Protein AF-A0AAV2SUA6-F1 (afdb_monomer_lite)

Secondary structure (DSSP, 8-state):
-HHHHHHHHHHHHTTTS-----------TT--TTT-TT--S----SS--GGG-SEEEESSPBTTTBTS-EEE--S-TTS--SEEEEETHHHHSS-HHHHHHHHHHHHHHHHH----SS--TT-SSS-SEEE-TTS-EEES---SSPPPP-TT--TTT-----S--GGGS--

pLDDT: mean 84.44, std 12.08, range [46.16, 97.44]

Radius of gyration: 18.79 Å; chains: 1; bounding box: 46×33×56 Å

Organism: Meganyctiphanes norvegica (NCBI:txid48144)

Foldseek 3Di:
DLLQLLQVLLCVLVVNPGGDPDDDDDDDPPDDCVNPVVPPDDDPDDPDDQQQDQEEEDQAQDPPQGQAKAFAAPDAFQDATRHIYGYCVLVVDPCSNLSSNSVNVRVCCRRGVDDAQAADQPDPPRQQWDQDPVRFTFGSAAFPDDQDTDRPPDSVRSHDHRPADPSRGPD

Sequence (171 aa):
DIIRSASSNLFLATRGRANFRSIQVLVPSAWTASTCPALTDLKLGTTEDWATADLRVTHGRNPVHGYRPWTLQTQGCAKPGNYISMGYELLLENTTETAGRLVGVEWLKYRYGVFSEMGSPGSPVHPPHYRAPDASWTPNACANTRLNTHTDCDPSSLTCSPFIRQEDNLG

InterPro domains:
  IPR013642 Calcium-activated chloride channel, N-terminal [PF08434] (1-119)

Structure (mmCIF, N/CA/C/O backbone):
data_AF-A0AAV2SUA6-F1
#
_entry.id   AF-A0AAV2SUA6-F1
#
loop_
_atom_site.group_PDB
_atom_site.id
_atom_site.type_symbol
_atom_site.label_atom_id
_atom_site.label_alt_id
_atom_site.label_comp_id
_atom_site.label_asym_id
_atom_site.label_entity_id
_atom_site.label_seq_id
_atom_site.pdbx_PDB_ins_code
_atom_site.Cartn_x
_atom_site.Cartn_y
_atom_site.Cartn_z
_atom_site.occupancy
_atom_site.B_iso_or_equiv
_atom_site.auth_seq_id
_atom_site.auth_comp_id
_atom_site.auth_asym_id
_atom_site.auth_atom_id
_atom_site.pdbx_PDB_model_num
ATOM 1 N N . ASP A 1 1 ? -7.017 10.889 5.441 1.00 90.00 1 ASP A N 1
ATOM 2 C CA . ASP A 1 1 ? -7.149 11.234 4.004 1.00 90.00 1 ASP A CA 1
ATOM 3 C C . ASP A 1 1 ? -6.417 10.319 3.031 1.00 90.00 1 ASP A C 1
ATOM 5 O O . ASP A 1 1 ? -6.988 10.026 1.985 1.00 90.00 1 ASP A O 1
ATOM 9 N N . ILE A 1 2 ? -5.233 9.795 3.369 1.00 95.56 2 ILE A N 1
ATOM 10 C CA . ILE A 1 2 ? -4.455 8.877 2.508 1.00 95.56 2 ILE A CA 1
ATOM 11 C C . ILE A 1 2 ? -5.296 7.723 1.942 1.00 95.56 2 ILE A C 1
ATOM 13 O O . ILE A 1 2 ? -5.308 7.510 0.736 1.00 95.56 2 ILE A O 1
ATOM 17 N N . ILE A 1 3 ? -6.070 7.024 2.778 1.00 95.62 3 ILE A N 1
ATOM 18 C CA . ILE A 1 3 ? -6.900 5.892 2.328 1.00 95.62 3 ILE A CA 1
ATOM 19 C C . ILE A 1 3 ? -7.998 6.325 1.340 1.00 95.62 3 ILE A C 1
ATOM 21 O O . ILE A 1 3 ? -8.308 5.606 0.391 1.00 95.62 3 ILE A O 1
ATOM 25 N N . ARG A 1 4 ? -8.561 7.527 1.512 1.00 95.81 4 ARG A N 1
ATOM 26 C CA . ARG A 1 4 ? -9.530 8.085 0.558 1.00 95.81 4 ARG A CA 1
ATOM 27 C C . ARG A 1 4 ? -8.851 8.401 -0.774 1.00 95.81 4 ARG A C 1
ATOM 29 O O . ARG A 1 4 ? -9.397 8.060 -1.816 1.00 95.81 4 ARG A O 1
ATOM 36 N N . SER A 1 5 ? -7.652 8.987 -0.734 1.00 96.62 5 SER A N 1
ATOM 37 C CA . SER A 1 5 ? -6.842 9.218 -1.933 1.00 96.62 5 SER A CA 1
ATOM 38 C C . SER A 1 5 ? -6.492 7.904 -2.640 1.00 96.62 5 SER A C 1
ATOM 40 O O . SER A 1 5 ? -6.676 7.799 -3.849 1.00 96.62 5 SER A O 1
ATOM 42 N N . ALA A 1 6 ? -6.084 6.867 -1.904 1.00 96.62 6 ALA A N 1
ATOM 43 C CA . ALA A 1 6 ? -5.824 5.537 -2.453 1.00 96.62 6 ALA A CA 1
ATOM 44 C C . ALA A 1 6 ? -7.059 4.946 -3.149 1.00 96.62 6 ALA A C 1
ATOM 46 O O . ALA A 1 6 ? -6.959 4.485 -4.282 1.00 96.62 6 ALA A O 1
ATOM 47 N N . SER A 1 7 ? -8.236 5.040 -2.522 1.00 97.31 7 SER A N 1
ATOM 48 C CA . SER A 1 7 ? -9.508 4.606 -3.115 1.00 97.31 7 SER A CA 1
ATOM 49 C C . SER A 1 7 ? -9.804 5.315 -4.445 1.00 97.31 7 SER A C 1
ATOM 51 O O . SER A 1 7 ? -10.149 4.661 -5.429 1.00 97.31 7 SER A O 1
ATOM 53 N N . SER A 1 8 ? -9.613 6.640 -4.504 1.00 96.69 8 SER A N 1
ATOM 54 C CA . SER A 1 8 ? -9.792 7.419 -5.737 1.00 96.69 8 SER A CA 1
ATOM 55 C C . SER A 1 8 ? -8.778 7.044 -6.820 1.00 96.69 8 SER A C 1
ATOM 57 O O . SER A 1 8 ? -9.159 6.876 -7.977 1.00 96.69 8 SER A O 1
ATOM 59 N N . ASN A 1 9 ? -7.502 6.873 -6.459 1.00 94.50 9 ASN A N 1
ATOM 60 C CA . ASN A 1 9 ? -6.457 6.459 -7.399 1.00 94.50 9 ASN A CA 1
ATOM 61 C C . ASN A 1 9 ? -6.738 5.061 -7.966 1.00 94.50 9 ASN A C 1
ATOM 63 O O . ASN A 1 9 ? -6.671 4.878 -9.177 1.00 94.50 9 ASN A O 1
ATOM 67 N N . LEU A 1 10 ? -7.137 4.103 -7.122 1.00 95.38 10 LEU A N 1
ATOM 68 C CA . LEU A 1 10 ? -7.549 2.763 -7.552 1.00 95.38 10 LEU A CA 1
ATOM 69 C C . LEU A 1 10 ? -8.723 2.816 -8.528 1.00 95.38 10 LEU A C 1
ATOM 71 O O . LEU A 1 10 ? -8.703 2.138 -9.558 1.00 95.38 10 LEU A O 1
ATOM 75 N N . PHE A 1 11 ? -9.728 3.643 -8.235 1.00 96.75 11 PHE A N 1
ATOM 76 C CA . PHE A 1 11 ? -10.886 3.795 -9.107 1.00 96.75 11 PHE A CA 1
ATOM 77 C C . PHE A 1 11 ? -10.474 4.300 -10.489 1.00 96.75 11 PHE A C 1
ATOM 79 O O . PHE A 1 11 ? -10.896 3.737 -11.497 1.00 96.75 11 PHE A O 1
ATOM 86 N N . LEU A 1 12 ? -9.604 5.308 -10.553 1.00 94.38 12 LEU A N 1
ATOM 87 C CA . LEU A 1 12 ? -9.103 5.844 -11.818 1.00 94.38 12 LEU A CA 1
ATOM 88 C C . LEU A 1 12 ? -8.221 4.831 -12.565 1.00 94.38 12 LEU A C 1
ATOM 90 O O . LEU A 1 12 ? -8.501 4.524 -13.725 1.00 94.38 12 LEU A O 1
ATOM 94 N N . ALA A 1 13 ? -7.217 4.258 -11.895 1.00 90.19 13 ALA A N 1
ATOM 95 C CA . ALA A 1 13 ? -6.261 3.318 -12.486 1.00 90.19 13 ALA A CA 1
ATOM 96 C C . ALA A 1 13 ? -6.949 2.062 -13.043 1.00 90.19 13 ALA A C 1
ATOM 98 O O . ALA A 1 13 ? -6.624 1.574 -14.124 1.00 90.19 13 ALA A O 1
ATOM 99 N N . THR A 1 14 ? -7.982 1.575 -12.351 1.00 92.19 14 THR A N 1
ATOM 100 C CA . THR A 1 14 ? -8.743 0.390 -12.773 1.00 92.19 14 THR A CA 1
ATOM 101 C C . THR A 1 14 ? -9.922 0.707 -13.697 1.00 92.19 14 THR A C 1
ATOM 103 O O . THR A 1 14 ? -10.723 -0.185 -13.989 1.00 92.19 14 THR A O 1
ATOM 106 N N . ARG A 1 15 ? -10.048 1.954 -14.179 1.00 95.31 15 ARG A N 1
ATOM 107 C CA . ARG A 1 15 ? -11.155 2.421 -15.039 1.00 95.31 15 ARG A CA 1
ATOM 108 C C . ARG A 1 15 ? -12.534 2.139 -14.431 1.00 95.31 15 ARG A C 1
ATOM 110 O O . ARG A 1 15 ? -13.438 1.637 -15.096 1.00 95.31 15 ARG A O 1
ATOM 117 N N . GLY A 1 16 ? -12.661 2.428 -13.143 1.00 95.69 16 GLY A N 1
ATOM 118 C CA . GLY A 1 16 ? -13.891 2.335 -12.368 1.00 95.69 16 GLY A CA 1
ATOM 119 C C . GLY A 1 16 ? -14.203 0.955 -11.785 1.00 95.69 16 GLY A C 1
ATOM 120 O O . GLY A 1 16 ? -15.322 0.738 -11.329 1.00 95.69 16 GLY A O 1
ATOM 121 N N . ARG A 1 17 ? -13.258 0.005 -11.808 1.00 94.62 17 ARG A N 1
ATOM 122 C CA . ARG A 1 17 ? -13.516 -1.393 -11.406 1.00 94.62 17 ARG A CA 1
ATOM 123 C C . ARG A 1 17 ? -13.246 -1.687 -9.933 1.00 94.62 17 ARG A C 1
ATOM 125 O O . ARG A 1 17 ? -13.820 -2.636 -9.406 1.00 94.62 17 ARG A O 1
ATOM 132 N N . ALA A 1 18 ? -12.373 -0.926 -9.280 1.00 95.25 18 ALA A N 1
ATOM 133 C CA . ALA A 1 18 ? -11.997 -1.152 -7.889 1.00 95.25 18 ALA A CA 1
ATOM 134 C C . ALA A 1 18 ? -11.932 0.157 -7.101 1.00 95.25 18 ALA A C 1
ATOM 136 O O . ALA A 1 18 ? -11.360 1.138 -7.558 1.00 95.25 18 ALA A O 1
ATOM 137 N N . ASN A 1 19 ? -12.493 0.148 -5.896 1.00 96.69 19 ASN A N 1
ATOM 138 C CA . ASN A 1 19 ? -12.374 1.206 -4.901 1.00 96.69 19 ASN A CA 1
ATOM 139 C C . ASN A 1 19 ? -12.614 0.626 -3.498 1.00 96.69 19 ASN A C 1
ATOM 141 O O . ASN A 1 19 ? -13.116 -0.490 -3.340 1.00 96.69 19 ASN A O 1
ATOM 145 N N . PHE A 1 20 ? -12.278 1.389 -2.461 1.00 96.38 20 PHE A N 1
ATOM 146 C CA . PHE A 1 20 ? -12.635 1.032 -1.091 1.00 96.38 20 PHE A CA 1
ATOM 147 C C . PHE A 1 20 ? -14.070 1.460 -0.814 1.00 96.38 20 PHE A C 1
ATOM 149 O O . PHE A 1 20 ? -14.369 2.653 -0.744 1.00 96.38 20 PHE A O 1
ATOM 156 N N . ARG A 1 21 ? -14.957 0.475 -0.657 1.00 94.00 21 ARG A N 1
ATOM 157 C CA . ARG A 1 21 ? -16.370 0.712 -0.339 1.00 94.00 21 ARG A CA 1
ATOM 158 C C . ARG A 1 21 ? -16.596 0.969 1.149 1.00 94.00 21 ARG A C 1
ATOM 160 O O . ARG A 1 21 ? -17.388 1.831 1.507 1.00 94.00 21 ARG A O 1
ATOM 167 N N . SER A 1 22 ? -15.932 0.197 2.001 1.00 92.62 22 SER A N 1
ATOM 168 C CA . SER A 1 22 ? -16.011 0.309 3.455 1.00 92.62 22 SER A CA 1
ATOM 169 C C . SER A 1 22 ? -14.653 -0.028 4.052 1.00 92.62 22 SER A C 1
ATOM 171 O O . SER A 1 22 ? -13.930 -0.858 3.500 1.00 92.62 22 SER A O 1
ATOM 173 N N . ILE A 1 23 ? -14.304 0.653 5.139 1.00 91.75 23 ILE A N 1
ATOM 174 C CA . ILE A 1 23 ? -13.049 0.481 5.865 1.00 91.75 23 ILE A CA 1
ATOM 175 C C . ILE A 1 23 ? -13.398 0.414 7.345 1.00 91.75 23 ILE A C 1
ATOM 177 O O . ILE A 1 23 ? -14.148 1.252 7.848 1.00 91.75 23 ILE A O 1
ATOM 181 N N . GLN A 1 24 ? -12.821 -0.562 8.029 1.00 91.19 24 GLN A N 1
ATOM 182 C CA . GLN A 1 24 ? -12.823 -0.647 9.480 1.00 91.19 24 GLN A CA 1
ATOM 183 C C . GLN A 1 24 ? -11.419 -0.310 9.973 1.00 91.19 24 GLN A C 1
ATOM 185 O O . GLN A 1 24 ? -10.430 -0.789 9.419 1.00 91.19 24 GLN A O 1
ATOM 190 N N . VAL A 1 25 ? -11.329 0.549 10.985 1.00 90.75 25 VAL A N 1
ATOM 191 C CA . VAL A 1 25 ? -10.051 0.962 11.569 1.00 90.75 25 VAL A CA 1
ATOM 192 C C . VAL A 1 25 ? -9.962 0.375 12.965 1.00 90.75 25 VAL A C 1
ATOM 194 O O . VAL A 1 25 ? -10.760 0.718 13.834 1.00 90.75 25 VAL A O 1
ATOM 197 N N . LEU A 1 26 ? -8.984 -0.504 13.167 1.00 92.12 26 LEU A N 1
ATOM 198 C CA . LEU A 1 26 ? -8.651 -1.023 14.485 1.00 92.12 26 LEU A CA 1
ATOM 199 C C . LEU A 1 26 ? -7.711 -0.052 15.187 1.00 92.12 26 LEU A C 1
ATOM 201 O O . LEU A 1 26 ? -6.714 0.389 14.615 1.00 92.12 26 LEU A O 1
ATOM 205 N N . VAL A 1 27 ? -8.033 0.259 16.437 1.00 89.81 27 VAL A N 1
ATOM 206 C CA . VAL A 1 27 ? -7.204 1.080 17.320 1.00 89.81 27 VAL A CA 1
ATOM 207 C C . VAL A 1 27 ? -6.862 0.285 18.580 1.00 89.81 27 VAL A C 1
ATOM 209 O O . VAL A 1 27 ? -7.617 -0.618 18.950 1.00 89.81 27 VAL A O 1
ATOM 212 N N . PRO A 1 28 ? -5.739 0.585 19.254 1.00 88.12 28 PRO A N 1
ATOM 213 C CA . PRO A 1 28 ? -5.401 -0.059 20.518 1.00 88.12 28 PRO A CA 1
ATOM 214 C C . PRO A 1 28 ? -6.520 0.084 21.557 1.00 88.12 28 PRO A C 1
ATOM 216 O O . PRO A 1 28 ? -7.127 1.144 21.678 1.00 88.12 28 PRO A O 1
ATOM 219 N N . SER A 1 29 ? -6.735 -0.948 22.376 1.00 86.06 29 SER A N 1
ATOM 220 C CA . SER A 1 29 ? -7.771 -0.949 23.425 1.00 86.06 29 SER A CA 1
ATOM 221 C C . SER A 1 29 ? -7.574 0.124 24.501 1.00 86.06 29 SER A C 1
ATOM 223 O O . SER A 1 29 ? -8.525 0.503 25.176 1.00 86.06 29 SER A O 1
ATOM 225 N N . ALA A 1 30 ? -6.348 0.632 24.653 1.00 87.25 30 ALA A N 1
ATOM 226 C CA . ALA A 1 30 ? -6.026 1.731 25.557 1.00 87.25 30 ALA A CA 1
ATOM 227 C C . ALA A 1 30 ? -6.473 3.110 25.032 1.00 87.25 30 ALA A C 1
ATOM 229 O O . ALA A 1 30 ? -6.435 4.082 25.785 1.00 87.25 30 ALA A O 1
ATOM 230 N N . TRP A 1 31 ? -6.854 3.225 23.753 1.00 88.06 31 TRP A N 1
ATOM 231 C CA . TRP A 1 31 ? -7.314 4.486 23.180 1.00 88.06 31 TRP A CA 1
ATOM 232 C C . TRP A 1 31 ? -8.764 4.747 23.576 1.00 88.06 31 TRP A C 1
ATOM 234 O O . TRP A 1 31 ? -9.663 3.942 23.345 1.00 88.06 31 TRP A O 1
ATOM 244 N N . THR A 1 32 ? -8.989 5.916 24.152 1.00 83.38 32 THR A N 1
ATOM 245 C CA . THR A 1 32 ? -10.298 6.416 24.567 1.00 83.38 32 THR A CA 1
ATOM 246 C C . THR A 1 32 ? -10.594 7.746 23.875 1.00 83.38 32 THR A C 1
ATOM 248 O O . THR A 1 32 ? -9.692 8.397 23.333 1.00 83.38 32 THR A O 1
ATOM 251 N N . ALA A 1 33 ? -11.845 8.206 23.961 1.00 81.88 33 ALA A N 1
ATOM 252 C CA . ALA A 1 33 ? -12.240 9.525 23.464 1.00 81.88 33 ALA A CA 1
ATOM 253 C C . ALA A 1 33 ? -11.426 10.679 24.090 1.00 81.88 33 ALA A C 1
ATOM 255 O O . ALA A 1 33 ? -11.263 11.719 23.461 1.00 81.88 33 ALA A O 1
ATOM 256 N N . SER A 1 34 ? -10.863 10.507 25.295 1.00 82.25 34 SER A N 1
ATOM 257 C CA . SER A 1 34 ? -9.982 11.521 25.892 1.00 82.25 34 SER A CA 1
ATOM 258 C C . SER A 1 34 ? -8.594 11.560 25.247 1.00 82.25 34 SER A C 1
ATOM 260 O O . SER A 1 34 ? -8.010 12.633 25.133 1.00 82.25 34 SER A O 1
ATOM 262 N N . THR A 1 35 ? -8.070 10.418 24.791 1.00 83.56 35 THR A N 1
ATOM 263 C CA . THR A 1 35 ? -6.779 10.345 24.078 1.00 83.56 35 THR A CA 1
ATOM 264 C C . THR A 1 35 ? -6.893 10.673 22.590 1.00 83.56 35 THR A C 1
ATOM 266 O O . THR A 1 35 ? -5.940 11.162 21.989 1.00 83.56 35 THR A O 1
ATOM 269 N N . CYS A 1 36 ? -8.056 10.426 21.986 1.00 82.19 36 CYS A N 1
ATOM 270 C CA . CYS A 1 36 ? -8.332 10.748 20.595 1.00 82.19 36 CYS A CA 1
ATOM 271 C C . CYS A 1 36 ? -9.818 11.122 20.448 1.00 82.19 36 CYS A C 1
ATOM 273 O O . CYS A 1 36 ? -10.659 10.241 20.265 1.00 82.19 36 CYS A O 1
ATOM 275 N N . PRO A 1 37 ? -10.157 12.424 20.507 1.00 80.94 37 PRO A N 1
ATOM 276 C CA . PRO A 1 37 ? -11.547 12.894 20.449 1.00 80.94 37 PRO A CA 1
ATOM 277 C C . PRO A 1 37 ? -12.299 12.519 19.167 1.00 80.94 37 PRO A C 1
ATOM 279 O O . PRO A 1 37 ? -13.524 12.524 19.148 1.00 80.94 37 PRO A O 1
ATOM 282 N N . ALA A 1 38 ? -11.575 12.173 18.097 1.00 81.94 38 ALA A N 1
ATOM 283 C CA . ALA A 1 38 ? -12.156 11.689 16.846 1.00 81.94 38 ALA A CA 1
ATOM 284 C C . ALA A 1 38 ? -12.771 10.278 16.962 1.00 81.94 38 ALA A C 1
ATOM 286 O O . ALA A 1 38 ? -13.485 9.846 16.059 1.00 81.94 38 ALA A O 1
ATOM 287 N N . LEU A 1 39 ? -12.503 9.550 18.051 1.00 81.75 39 LEU A N 1
ATOM 288 C CA . LEU A 1 39 ? -13.058 8.224 18.314 1.00 81.75 39 LEU A CA 1
ATOM 289 C C . LEU A 1 39 ? -14.434 8.348 18.981 1.00 81.75 39 LEU A C 1
ATOM 291 O O . LEU A 1 39 ? -14.566 8.201 20.195 1.00 81.75 39 LEU A O 1
ATOM 295 N N . THR A 1 40 ? -15.458 8.642 18.182 1.00 73.50 40 THR A N 1
ATOM 296 C CA . THR A 1 40 ? -16.837 8.817 18.668 1.00 73.50 40 THR A CA 1
ATOM 297 C C . THR A 1 40 ? -17.619 7.506 18.760 1.00 73.50 40 THR A C 1
ATOM 299 O O . THR A 1 40 ? -18.471 7.379 19.632 1.00 73.50 40 THR A O 1
ATOM 302 N N . ASP A 1 41 ? -17.296 6.516 17.920 1.00 76.38 41 ASP A N 1
ATOM 303 C CA . ASP A 1 41 ? -18.059 5.266 17.767 1.00 76.38 41 ASP A CA 1
ATOM 304 C C . ASP A 1 41 ? -17.170 4.018 17.897 1.00 76.38 41 ASP A C 1
ATOM 306 O O . ASP A 1 41 ? -17.092 3.174 16.999 1.00 76.38 41 ASP A O 1
ATOM 310 N N . LEU A 1 42 ? -16.461 3.899 19.024 1.00 80.56 42 LEU A N 1
ATOM 311 C CA . LEU A 1 42 ? -15.653 2.713 19.309 1.00 80.56 42 LEU A CA 1
ATOM 312 C C . LEU A 1 42 ? -16.545 1.504 19.584 1.00 80.56 42 LEU A C 1
ATOM 314 O O . LEU A 1 42 ? -17.370 1.501 20.497 1.00 80.56 42 LEU A O 1
ATOM 318 N N . LYS A 1 43 ? -16.327 0.445 18.811 1.00 82.62 43 LYS A N 1
ATOM 319 C CA . LYS A 1 43 ? -16.882 -0.883 19.066 1.00 82.62 43 LYS A CA 1
ATOM 320 C C . LYS A 1 43 ? -15.737 -1.813 19.423 1.00 82.62 43 LYS A C 1
ATOM 322 O O . LYS A 1 43 ? -14.661 -1.722 18.835 1.00 82.62 43 LYS A O 1
ATOM 327 N N . LEU A 1 44 ? -15.973 -2.709 20.376 1.00 78.81 44 LEU A N 1
ATOM 328 C CA . LEU A 1 44 ? -15.046 -3.803 20.635 1.00 78.81 44 LEU A CA 1
ATOM 329 C C . LEU A 1 44 ? -14.959 -4.669 19.376 1.00 78.81 44 LEU A C 1
ATOM 331 O O . LEU A 1 44 ? -15.969 -5.218 18.934 1.00 78.81 44 LEU A O 1
ATOM 335 N N . GLY A 1 45 ? -13.757 -4.757 18.804 1.00 73.94 45 GLY A N 1
ATOM 336 C CA . GLY A 1 45 ? -13.453 -5.740 17.771 1.00 73.94 45 GLY A CA 1
ATOM 337 C C . GLY A 1 45 ? -13.678 -7.130 18.352 1.00 73.94 45 GLY A C 1
ATOM 338 O O . GLY A 1 45 ? -13.208 -7.427 19.450 1.00 73.94 45 GLY A O 1
ATOM 339 N N . THR A 1 46 ? -14.457 -7.951 17.656 1.00 75.31 46 THR A N 1
ATOM 340 C CA . THR A 1 46 ? -14.752 -9.322 18.112 1.00 75.31 46 THR A CA 1
ATOM 341 C C . THR A 1 46 ? -13.994 -10.344 17.284 1.00 75.31 46 THR A C 1
ATOM 343 O O . THR A 1 46 ? -13.564 -11.366 17.810 1.00 75.31 46 THR A O 1
ATOM 346 N N . THR A 1 47 ? -13.800 -10.048 16.000 1.00 80.94 47 THR A N 1
ATOM 347 C CA . THR A 1 47 ? -13.135 -10.926 15.028 1.00 80.94 47 THR A CA 1
ATOM 348 C C . THR A 1 47 ? -11.907 -10.279 14.397 1.00 80.94 47 THR A C 1
ATOM 350 O O . THR A 1 47 ? -11.040 -10.960 13.855 1.00 80.94 47 THR A O 1
ATOM 353 N N . GLU A 1 48 ? -11.842 -8.958 14.465 1.00 86.38 48 GLU A N 1
ATOM 354 C CA . GLU A 1 48 ? -10.847 -8.122 13.836 1.00 86.38 48 GLU A CA 1
ATOM 355 C C . GLU A 1 48 ? -9.634 -7.966 14.762 1.00 86.38 48 GLU A C 1
ATOM 357 O O . GLU A 1 48 ? -9.759 -7.476 15.885 1.00 86.38 48 GLU A O 1
ATOM 362 N N . ASP A 1 49 ? -8.457 -8.367 14.282 1.00 89.69 49 ASP A N 1
ATOM 363 C CA . ASP A 1 49 ? -7.195 -8.293 15.017 1.00 89.69 49 ASP A CA 1
ATOM 364 C C . ASP A 1 49 ? -6.095 -7.694 14.129 1.00 89.69 49 ASP A C 1
ATOM 366 O O . ASP A 1 49 ? -6.130 -7.764 12.898 1.00 89.69 49 ASP A O 1
ATOM 370 N N . TRP A 1 50 ? -5.072 -7.117 14.754 1.00 90.88 50 TRP A N 1
ATOM 371 C CA . TRP A 1 50 ? -3.903 -6.589 14.061 1.00 90.88 50 TRP A CA 1
ATOM 372 C C . TRP A 1 50 ? -3.210 -7.660 13.207 1.00 90.88 50 TRP A C 1
ATOM 374 O O . TRP A 1 50 ? -2.761 -7.375 12.094 1.00 90.88 50 TRP A O 1
ATOM 384 N N . ALA A 1 51 ? -3.155 -8.907 13.690 1.00 90.88 51 ALA A N 1
ATOM 385 C CA . ALA A 1 51 ? -2.512 -10.008 12.977 1.00 90.88 51 ALA A CA 1
ATOM 386 C C . ALA A 1 51 ? -3.267 -10.450 11.711 1.00 90.88 51 ALA A C 1
ATOM 388 O O . ALA A 1 51 ? -2.660 -11.087 10.847 1.00 90.88 51 ALA A O 1
ATOM 389 N N . THR A 1 52 ? -4.549 -10.101 11.576 1.00 92.31 52 THR A N 1
ATOM 390 C CA . THR A 1 52 ? -5.391 -10.429 10.413 1.00 92.31 52 THR A CA 1
ATOM 391 C C . THR A 1 52 ? -5.727 -9.212 9.551 1.00 92.31 52 THR A C 1
ATOM 393 O O . THR A 1 52 ? -6.331 -9.371 8.495 1.00 92.31 52 THR A O 1
ATOM 396 N N . ALA A 1 53 ? -5.299 -8.010 9.947 1.00 95.25 53 ALA A N 1
ATOM 397 C CA . ALA A 1 53 ? -5.552 -6.781 9.204 1.00 95.25 53 ALA A CA 1
ATOM 398 C C . ALA A 1 53 ? -4.891 -6.777 7.811 1.00 95.25 53 ALA A C 1
ATOM 400 O O . ALA A 1 53 ? -3.705 -7.112 7.678 1.00 95.25 53 ALA A O 1
ATOM 401 N N . ASP A 1 54 ? -5.646 -6.306 6.808 1.00 96.31 54 ASP A N 1
ATOM 402 C CA . ASP A 1 54 ? -5.195 -6.143 5.418 1.00 96.31 54 ASP A CA 1
ATOM 403 C C . ASP A 1 54 ? -4.074 -5.100 5.288 1.00 96.31 54 ASP A C 1
ATOM 405 O O . ASP A 1 54 ? -3.142 -5.272 4.506 1.00 96.31 54 ASP A O 1
ATOM 409 N N . LEU A 1 55 ? -4.170 -4.007 6.054 1.00 96.88 55 LEU A N 1
ATOM 410 C CA . LEU A 1 55 ? -3.199 -2.917 6.092 1.00 96.88 55 LEU A CA 1
ATOM 411 C C . LEU A 1 55 ? -2.815 -2.618 7.538 1.00 96.88 55 LEU A C 1
ATOM 413 O O . LEU A 1 55 ? -3.672 -2.345 8.378 1.00 96.88 55 LEU A O 1
ATOM 417 N N . ARG A 1 56 ? -1.511 -2.618 7.814 1.00 96.62 56 ARG A N 1
ATOM 418 C CA . ARG A 1 56 ? -0.939 -2.417 9.148 1.00 96.62 56 ARG A CA 1
ATOM 419 C C . ARG A 1 56 ? -0.126 -1.137 9.202 1.00 96.62 56 ARG A C 1
ATOM 421 O O . ARG A 1 56 ? 0.701 -0.871 8.333 1.00 96.62 56 ARG A O 1
ATOM 428 N N . VAL A 1 57 ? -0.333 -0.378 10.270 1.00 95.50 57 VAL A N 1
ATOM 429 C CA . VAL A 1 57 ? 0.493 0.781 10.610 1.00 95.50 57 VAL A CA 1
ATOM 430 C C . VAL A 1 57 ? 1.462 0.364 11.709 1.00 95.50 57 VAL A C 1
ATOM 432 O O . VAL A 1 57 ? 1.039 -0.161 12.739 1.00 95.50 57 VAL A O 1
ATOM 435 N N . THR A 1 58 ? 2.761 0.553 11.483 1.00 94.44 58 THR A N 1
ATOM 436 C CA . THR A 1 58 ? 3.823 0.100 12.392 1.00 94.44 58 THR A CA 1
ATOM 437 C C . THR A 1 58 ? 4.681 1.258 12.889 1.00 94.44 58 THR A C 1
ATOM 439 O O . THR A 1 58 ? 4.881 2.240 12.181 1.00 94.44 58 THR A O 1
ATOM 442 N N . HIS A 1 59 ? 5.237 1.125 14.097 1.00 88.62 59 HIS A N 1
ATOM 443 C CA . HIS A 1 59 ? 6.206 2.081 14.655 1.00 88.62 59 HIS A CA 1
ATOM 444 C C . HIS A 1 59 ? 7.627 1.929 14.089 1.00 88.62 59 HIS A C 1
ATOM 446 O O . HIS A 1 59 ? 8.447 2.828 14.236 1.00 88.62 59 HIS A O 1
ATOM 452 N N . GLY A 1 60 ? 7.936 0.785 13.472 1.00 75.44 60 GLY A N 1
ATOM 453 C CA . GLY A 1 60 ? 9.254 0.492 12.919 1.00 75.44 60 GLY A CA 1
ATOM 454 C C . GLY A 1 60 ? 9.369 0.837 11.438 1.00 75.44 60 GLY A C 1
ATOM 455 O O . GLY A 1 60 ? 8.417 0.670 10.675 1.00 75.44 60 GLY A O 1
ATOM 456 N N . ARG A 1 61 ? 10.574 1.244 11.031 1.00 86.44 61 ARG A N 1
ATOM 457 C CA . ARG A 1 61 ? 10.951 1.379 9.621 1.00 86.44 61 ARG A CA 1
ATOM 458 C C . ARG A 1 61 ? 11.368 0.025 9.078 1.00 86.44 61 ARG A C 1
ATOM 460 O O . ARG A 1 61 ? 12.246 -0.629 9.637 1.00 86.44 61 ARG A O 1
ATOM 467 N N . ASN A 1 62 ? 10.752 -0.383 7.977 1.00 91.06 62 ASN A N 1
ATOM 468 C CA . ASN A 1 62 ? 11.217 -1.543 7.239 1.00 91.06 62 ASN A CA 1
ATOM 469 C C . ASN A 1 62 ? 12.643 -1.253 6.711 1.00 91.06 62 ASN A C 1
ATOM 471 O O . ASN A 1 62 ? 12.858 -0.167 6.169 1.00 91.06 62 ASN A O 1
ATOM 475 N N . PRO A 1 63 ? 13.613 -2.178 6.831 1.00 87.69 63 PRO A N 1
ATOM 476 C CA . PRO A 1 63 ? 14.987 -1.937 6.377 1.00 87.69 63 PRO A CA 1
ATOM 477 C C . PRO A 1 63 ? 15.111 -1.588 4.887 1.00 87.69 63 PRO A C 1
ATOM 479 O O . PRO A 1 63 ? 16.027 -0.872 4.500 1.00 87.69 63 PRO A O 1
ATOM 482 N N . VAL A 1 64 ? 14.186 -2.083 4.062 1.00 84.25 64 VAL A N 1
ATOM 483 C CA . VAL A 1 64 ? 14.156 -1.876 2.608 1.00 84.25 64 VAL A CA 1
ATOM 484 C C . VAL A 1 64 ? 13.227 -0.719 2.235 1.00 84.25 64 VAL A C 1
ATOM 486 O O . VAL A 1 64 ? 13.579 0.134 1.425 1.00 84.25 64 VAL A O 1
ATOM 489 N N . HIS A 1 65 ? 12.034 -0.667 2.831 1.00 87.56 65 HIS A N 1
ATOM 490 C CA . HIS A 1 65 ? 10.971 0.261 2.423 1.00 87.56 65 HIS A CA 1
ATOM 491 C C . HIS A 1 65 ? 10.853 1.514 3.308 1.00 87.56 65 HIS A C 1
ATOM 493 O O . HIS A 1 65 ? 10.113 2.443 2.982 1.00 87.56 65 HIS A O 1
ATOM 499 N N . GLY A 1 66 ? 11.581 1.586 4.424 1.00 91.38 66 GLY A N 1
ATOM 500 C CA . GLY A 1 66 ? 11.452 2.671 5.393 1.00 91.38 66 GLY A CA 1
ATOM 501 C C . GLY A 1 66 ? 10.039 2.728 5.979 1.00 91.38 66 GLY A C 1
ATOM 502 O O . GLY A 1 66 ? 9.526 1.721 6.465 1.00 91.38 66 GLY A O 1
ATOM 503 N N . TYR A 1 67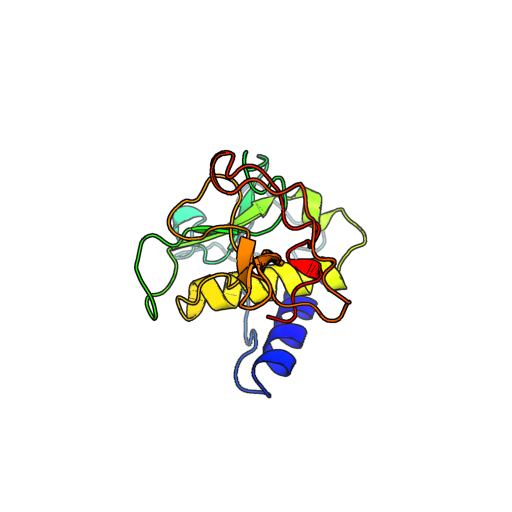 ? 9.408 3.905 5.924 1.00 93.75 67 TYR A N 1
ATOM 504 C CA . TYR A 1 67 ? 8.003 4.100 6.310 1.00 93.75 67 TYR A CA 1
ATOM 505 C C . TYR A 1 67 ? 7.017 3.968 5.135 1.00 93.75 67 TYR A C 1
ATOM 507 O O . TYR A 1 67 ? 5.807 4.058 5.346 1.00 93.75 67 TYR A O 1
ATOM 515 N N . ARG A 1 68 ? 7.505 3.777 3.899 1.00 92.56 68 ARG A N 1
ATOM 516 C CA . ARG A 1 68 ? 6.647 3.634 2.714 1.00 92.56 68 ARG A CA 1
ATOM 517 C C . ARG A 1 68 ? 5.818 2.348 2.811 1.00 92.56 68 ARG A C 1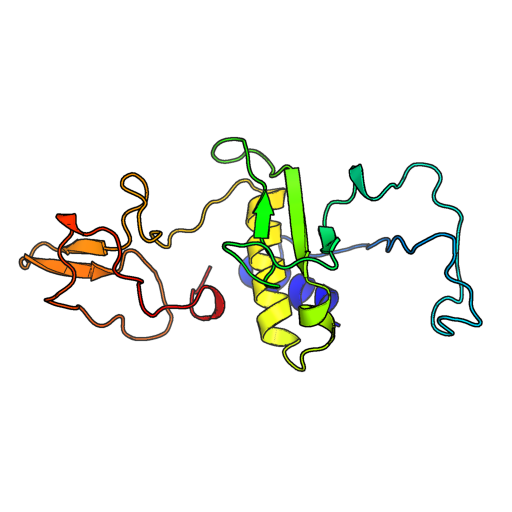
ATOM 519 O O . ARG A 1 68 ? 6.280 1.385 3.429 1.00 92.56 68 ARG A O 1
ATOM 526 N N . PRO A 1 69 ? 4.616 2.314 2.212 1.00 94.75 69 PRO A N 1
ATOM 527 C CA . PRO A 1 69 ? 3.818 1.104 2.203 1.00 94.75 69 PRO A CA 1
ATOM 528 C C . PRO A 1 69 ? 4.511 0.023 1.369 1.00 94.75 69 PRO A C 1
ATOM 530 O O . PRO A 1 69 ? 5.136 0.316 0.349 1.00 94.75 69 PRO A O 1
ATOM 533 N N . TRP A 1 70 ? 4.384 -1.223 1.808 1.00 94.00 70 TRP A N 1
ATOM 534 C CA . TRP A 1 70 ? 4.862 -2.403 1.098 1.00 94.00 70 TRP A CA 1
ATOM 535 C C . TRP A 1 70 ? 3.955 -3.599 1.386 1.00 94.00 70 TRP A C 1
ATOM 537 O O . TRP A 1 70 ? 3.393 -3.726 2.475 1.00 94.00 70 TRP A O 1
ATOM 547 N N . THR A 1 71 ? 3.821 -4.483 0.407 1.00 95.75 71 THR A N 1
ATOM 548 C CA . THR A 1 71 ? 3.020 -5.704 0.493 1.00 95.75 71 THR A CA 1
ATOM 549 C C . THR A 1 71 ? 3.926 -6.892 0.745 1.00 95.75 71 THR A C 1
ATOM 551 O O . THR A 1 71 ? 4.855 -7.147 -0.023 1.00 95.75 71 THR A O 1
ATOM 554 N N . LEU A 1 72 ? 3.631 -7.670 1.785 1.00 94.88 72 LEU A N 1
ATOM 555 C CA . LEU A 1 72 ? 4.201 -9.003 1.908 1.00 94.88 72 LEU A CA 1
ATOM 556 C C . LEU A 1 72 ? 3.458 -9.933 0.948 1.00 94.88 72 LEU A C 1
ATOM 558 O O . LEU A 1 72 ? 2.280 -10.211 1.156 1.00 94.88 72 LEU A O 1
ATOM 562 N N . GLN A 1 73 ? 4.135 -10.437 -0.079 1.00 90.62 73 GLN A N 1
ATOM 563 C CA . GLN A 1 73 ? 3.556 -11.364 -1.048 1.00 90.62 73 GLN A CA 1
ATOM 564 C C . GLN A 1 73 ? 4.443 -12.602 -1.172 1.00 90.62 73 GLN A C 1
ATOM 566 O O . GLN A 1 73 ? 5.503 -12.573 -1.787 1.00 90.62 73 GLN A O 1
ATOM 571 N N . THR A 1 74 ? 4.009 -13.692 -0.543 1.00 91.19 74 THR A N 1
ATOM 572 C CA . THR A 1 74 ? 4.753 -14.967 -0.512 1.00 91.19 74 THR A CA 1
ATOM 573 C C . THR A 1 74 ? 4.415 -15.902 -1.674 1.00 91.19 74 THR A C 1
ATOM 575 O O . THR A 1 74 ? 5.130 -16.871 -1.916 1.00 91.19 74 THR A O 1
ATOM 578 N N . GLN A 1 75 ? 3.323 -15.628 -2.390 1.00 91.94 75 GLN A N 1
ATOM 579 C CA . GLN A 1 75 ? 2.825 -16.446 -3.495 1.00 91.94 75 GLN A CA 1
ATOM 580 C C . GLN A 1 75 ? 3.140 -15.813 -4.859 1.00 91.94 75 GLN A C 1
ATOM 582 O O . GLN A 1 75 ? 3.518 -14.648 -4.947 1.00 91.94 75 GLN A O 1
ATOM 587 N N . GLY A 1 76 ? 2.970 -16.593 -5.930 1.00 88.56 76 GLY A N 1
ATOM 588 C CA . GLY A 1 76 ? 3.185 -16.142 -7.308 1.00 88.56 76 GLY A CA 1
ATOM 589 C C . GLY A 1 76 ? 2.071 -15.249 -7.868 1.00 88.56 76 GLY A C 1
ATOM 590 O O . GLY A 1 76 ? 1.216 -14.741 -7.145 1.00 88.56 76 GLY A O 1
ATOM 591 N N . CYS A 1 77 ? 2.077 -15.070 -9.190 1.00 89.25 77 CYS A N 1
ATOM 592 C CA . CYS A 1 77 ? 1.126 -14.208 -9.894 1.00 89.25 77 CYS A CA 1
ATOM 593 C C . CYS A 1 77 ? -0.333 -14.621 -9.664 1.00 89.25 77 CYS A C 1
ATOM 595 O O . CYS A 1 77 ? -0.643 -15.806 -9.522 1.00 89.25 77 CYS A O 1
ATOM 597 N N . ALA A 1 78 ? -1.233 -13.634 -9.678 1.00 92.88 78 ALA A N 1
ATOM 598 C CA . ALA A 1 78 ? -2.676 -13.818 -9.489 1.00 92.88 78 ALA A CA 1
ATOM 599 C C . ALA A 1 78 ? -3.082 -14.391 -8.114 1.00 92.88 78 ALA A C 1
ATOM 601 O O . ALA A 1 78 ? -4.243 -14.758 -7.908 1.00 92.88 78 ALA A O 1
ATOM 602 N N . LYS A 1 79 ? -2.143 -14.481 -7.164 1.00 96.62 79 LYS A N 1
ATOM 603 C CA . LYS A 1 79 ? -2.405 -14.891 -5.785 1.00 96.62 79 LYS A CA 1
ATOM 604 C C . LYS A 1 79 ? -2.337 -13.686 -4.850 1.00 96.62 79 LYS A C 1
ATOM 606 O O . LYS A 1 79 ? -1.364 -12.944 -4.926 1.00 96.62 79 LYS A O 1
ATOM 611 N N . PRO A 1 80 ? -3.328 -13.496 -3.963 1.00 95.75 80 PRO A N 1
ATOM 612 C CA . PRO A 1 80 ? -3.307 -12.390 -3.018 1.00 95.75 80 PRO A CA 1
ATOM 613 C C . PRO A 1 80 ? -2.032 -12.358 -2.167 1.00 95.75 80 PRO A C 1
ATOM 615 O O . PRO A 1 80 ? -1.484 -13.402 -1.799 1.00 95.75 80 PRO A O 1
ATOM 618 N N . GLY A 1 81 ? -1.597 -11.147 -1.832 1.00 95.81 81 GLY A N 1
ATOM 619 C CA . GLY A 1 81 ? -0.594 -10.916 -0.802 1.00 95.81 81 GLY A CA 1
ATOM 620 C C . GLY A 1 81 ? -1.120 -11.268 0.592 1.00 95.81 81 GLY A C 1
ATOM 621 O O . GLY A 1 81 ? -2.309 -11.495 0.803 1.00 95.81 81 GLY A O 1
ATOM 622 N N . ASN A 1 82 ? -0.214 -11.314 1.561 1.00 96.44 82 ASN A N 1
ATOM 623 C CA . ASN A 1 82 ? -0.516 -11.635 2.950 1.00 96.44 82 ASN A CA 1
ATOM 624 C C . ASN A 1 82 ? -1.051 -10.418 3.718 1.00 96.44 82 ASN A C 1
ATOM 626 O O . ASN A 1 82 ? -2.039 -10.547 4.430 1.00 96.44 82 ASN A O 1
ATOM 630 N N . TYR A 1 83 ? -0.384 -9.267 3.602 1.00 97.00 83 TYR A N 1
ATOM 631 C CA . TYR A 1 83 ? -0.810 -7.983 4.171 1.00 97.00 83 TYR A CA 1
ATOM 632 C C . TYR A 1 83 ? 0.014 -6.835 3.576 1.00 97.00 83 TYR A C 1
ATOM 634 O O . TYR A 1 83 ? 1.103 -7.046 3.035 1.00 97.00 83 TYR A O 1
ATOM 642 N N . ILE A 1 84 ? -0.483 -5.613 3.738 1.00 97.44 84 ILE A N 1
ATOM 643 C CA . ILE A 1 84 ? 0.228 -4.358 3.483 1.00 97.44 84 ILE A CA 1
ATOM 644 C C . ILE A 1 84 ? 0.730 -3.814 4.822 1.00 97.44 84 ILE A C 1
ATOM 646 O O . ILE A 1 84 ? 0.020 -3.862 5.825 1.00 97.44 84 ILE A O 1
ATOM 650 N N . SER A 1 85 ? 1.941 -3.269 4.863 1.00 96.62 85 SER A N 1
ATOM 651 C CA . SER A 1 85 ? 2.485 -2.594 6.042 1.00 96.62 85 SER A CA 1
ATOM 652 C C . SER A 1 85 ? 3.072 -1.247 5.660 1.00 96.62 85 SER A C 1
ATOM 654 O O . SER A 1 85 ? 3.722 -1.123 4.628 1.00 96.62 85 SER A O 1
ATOM 656 N N . MET A 1 86 ? 2.882 -0.243 6.512 1.00 96.00 86 MET A N 1
ATOM 657 C CA . MET A 1 86 ? 3.481 1.083 6.365 1.00 96.00 86 MET A CA 1
ATOM 658 C C . MET A 1 86 ? 3.865 1.666 7.725 1.00 96.00 86 MET A C 1
ATOM 660 O O . MET A 1 86 ? 3.260 1.328 8.744 1.00 96.00 86 MET A O 1
ATOM 664 N N . GLY A 1 87 ? 4.865 2.546 7.745 1.00 95.75 87 GLY A N 1
ATOM 665 C CA . GLY A 1 87 ? 5.249 3.264 8.959 1.00 95.75 87 GLY A CA 1
ATOM 666 C C . GLY A 1 87 ? 4.237 4.358 9.289 1.00 95.75 87 GLY A C 1
ATOM 667 O O . GLY A 1 87 ? 3.701 5.002 8.383 1.00 95.75 87 GLY A O 1
ATOM 668 N N . TYR A 1 88 ? 3.975 4.592 10.576 1.00 94.44 88 TYR A N 1
ATOM 669 C CA . TYR A 1 88 ? 3.079 5.674 11.000 1.00 94.44 88 TYR A CA 1
ATOM 670 C C . TYR A 1 88 ? 3.588 7.057 10.579 1.00 94.44 88 TYR A C 1
ATOM 672 O O . TYR A 1 88 ? 2.783 7.968 10.413 1.00 94.44 88 TYR A O 1
ATOM 680 N N . GLU A 1 89 ? 4.897 7.219 10.362 1.00 94.19 89 GLU A N 1
ATOM 681 C CA . GLU A 1 89 ? 5.476 8.488 9.927 1.00 94.19 89 GLU A CA 1
ATOM 682 C C . GLU A 1 89 ? 4.886 8.962 8.597 1.00 94.19 89 GLU A C 1
ATOM 684 O O . GLU A 1 89 ? 4.688 10.159 8.430 1.00 94.19 89 GLU A O 1
ATOM 689 N N . LEU A 1 90 ? 4.490 8.045 7.703 1.00 92.69 90 LEU A N 1
ATOM 690 C CA . LEU A 1 90 ? 3.811 8.401 6.453 1.00 92.69 90 LEU A CA 1
ATOM 691 C C . LEU A 1 90 ? 2.505 9.178 6.690 1.00 92.69 90 LEU A C 1
ATOM 693 O O . LEU A 1 90 ? 2.122 10.000 5.865 1.00 92.69 90 LEU A O 1
ATOM 697 N N . LEU A 1 91 ? 1.817 8.919 7.809 1.00 91.94 91 LEU A N 1
ATOM 698 C CA . LEU A 1 91 ? 0.575 9.605 8.181 1.00 91.94 91 LEU A CA 1
ATOM 699 C C . LEU A 1 91 ? 0.820 11.032 8.689 1.00 91.94 91 LEU A C 1
ATOM 701 O O . LEU A 1 91 ? -0.120 11.822 8.725 1.00 91.94 91 LEU A O 1
ATOM 705 N N . LEU A 1 92 ? 2.050 11.339 9.107 1.00 91.94 92 LEU A N 1
ATOM 706 C CA . LEU A 1 92 ? 2.449 12.653 9.614 1.00 91.94 92 LEU A CA 1
ATOM 707 C C . LEU A 1 92 ? 2.958 13.577 8.499 1.00 91.94 92 LEU A C 1
ATOM 709 O O . LEU A 1 92 ? 3.022 14.789 8.686 1.00 91.94 92 LEU A O 1
ATOM 713 N N . GLU A 1 93 ? 3.310 13.012 7.345 1.00 89.44 93 GLU A N 1
ATOM 714 C CA . GLU A 1 93 ? 3.783 13.757 6.182 1.00 89.44 93 GLU A CA 1
ATOM 715 C C . GLU A 1 93 ? 2.630 14.465 5.456 1.00 89.44 93 GLU A C 1
ATOM 717 O O . GLU A 1 93 ? 1.543 13.912 5.268 1.00 89.44 93 GLU A O 1
ATOM 722 N N . ASN A 1 94 ? 2.884 15.662 4.919 1.00 86.69 94 ASN A N 1
ATOM 723 C CA . ASN A 1 94 ? 1.915 16.368 4.072 1.00 86.69 94 ASN A CA 1
ATOM 724 C C . ASN A 1 94 ? 1.959 15.870 2.611 1.00 86.69 94 ASN A C 1
ATOM 726 O O . ASN A 1 94 ? 2.163 16.640 1.675 1.00 86.69 94 ASN A O 1
ATOM 730 N N . THR A 1 95 ? 1.819 14.555 2.414 1.00 89.62 95 THR A N 1
ATOM 731 C CA . THR A 1 95 ? 2.004 13.873 1.116 1.00 89.62 95 THR A CA 1
ATOM 732 C C . THR A 1 95 ? 0.791 13.029 0.715 1.00 89.62 95 THR A C 1
ATOM 734 O O . THR A 1 95 ? 0.927 11.987 0.079 1.00 89.62 95 THR A O 1
ATOM 737 N N . THR A 1 96 ? -0.422 13.474 1.065 1.00 92.62 96 THR A N 1
ATOM 738 C CA . THR A 1 96 ? -1.664 12.686 0.922 1.00 92.62 96 THR A CA 1
ATOM 739 C C . THR A 1 96 ? -1.865 12.066 -0.465 1.00 92.62 96 THR A C 1
ATOM 741 O O . THR A 1 96 ? -2.261 10.905 -0.546 1.00 92.62 96 THR A O 1
ATOM 744 N N . GLU A 1 97 ? -1.609 12.806 -1.548 1.00 91.19 97 GLU A N 1
ATOM 745 C CA . GLU A 1 97 ? -1.775 12.287 -2.913 1.00 91.19 97 GLU A CA 1
ATOM 746 C C . GLU A 1 97 ? -0.754 11.191 -3.235 1.00 91.19 97 GLU A C 1
ATOM 748 O O . GLU A 1 97 ? -1.138 10.085 -3.617 1.00 91.19 97 GLU A O 1
ATOM 753 N N . THR A 1 98 ? 0.534 11.470 -3.028 1.00 91.12 98 THR A N 1
ATOM 754 C CA . THR A 1 98 ? 1.621 10.515 -3.275 1.00 91.12 98 THR A CA 1
ATOM 755 C C . THR A 1 98 ? 1.485 9.276 -2.397 1.00 91.12 98 THR A C 1
ATOM 757 O O . THR A 1 98 ? 1.544 8.154 -2.893 1.00 91.12 98 THR A O 1
ATOM 760 N N . ALA A 1 99 ? 1.227 9.452 -1.101 1.00 93.12 99 ALA A N 1
ATOM 761 C CA . ALA A 1 99 ? 1.003 8.346 -0.180 1.00 93.12 99 ALA A CA 1
ATOM 762 C C . ALA A 1 99 ? -0.246 7.536 -0.558 1.00 93.12 99 ALA A C 1
ATOM 764 O O . ALA A 1 99 ? -0.229 6.310 -0.485 1.00 93.12 99 ALA A O 1
ATOM 765 N N . GLY A 1 100 ? -1.313 8.205 -1.012 1.00 95.00 100 GLY A N 1
ATOM 766 C CA . GLY A 1 100 ? -2.515 7.555 -1.526 1.00 95.00 100 GLY A CA 1
ATOM 767 C C . GLY A 1 100 ? -2.220 6.674 -2.738 1.00 95.00 100 GLY A C 1
ATOM 768 O O . GLY A 1 100 ? -2.640 5.518 -2.766 1.00 95.00 100 GLY A O 1
ATOM 769 N N . ARG A 1 101 ? -1.441 7.176 -3.704 1.00 92.94 101 ARG A N 1
ATOM 770 C CA . ARG A 1 101 ? -0.979 6.386 -4.858 1.00 92.94 101 ARG A CA 1
ATOM 771 C C . ARG A 1 101 ? -0.167 5.170 -4.424 1.00 92.94 101 ARG A C 1
ATOM 773 O O . ARG A 1 101 ? -0.489 4.061 -4.836 1.00 92.94 101 ARG A O 1
ATOM 780 N N . LEU A 1 102 ? 0.818 5.356 -3.541 1.00 93.19 102 LEU A N 1
ATOM 781 C CA . LEU A 1 102 ? 1.657 4.262 -3.041 1.00 93.19 102 LEU A CA 1
ATOM 782 C C . LEU A 1 102 ? 0.829 3.180 -2.330 1.00 93.19 102 LEU A C 1
ATOM 784 O O . LEU A 1 102 ? 1.009 1.996 -2.598 1.00 93.19 102 LEU A O 1
ATOM 788 N N . VAL A 1 103 ? -0.123 3.566 -1.473 1.00 95.88 103 VAL A N 1
ATOM 789 C CA . VAL A 1 103 ? -1.042 2.609 -0.832 1.00 95.88 103 VAL A CA 1
ATOM 790 C C . VAL A 1 103 ? -1.916 1.897 -1.870 1.00 95.88 103 VAL A C 1
ATOM 792 O O . VAL A 1 103 ? -2.155 0.700 -1.737 1.00 95.88 103 VAL A O 1
ATOM 795 N N . GLY A 1 104 ? -2.370 2.598 -2.913 1.00 95.56 104 GLY A N 1
ATOM 796 C CA . GLY A 1 104 ? -3.121 2.004 -4.021 1.00 95.56 104 GLY A CA 1
ATOM 797 C C . GLY A 1 104 ? -2.325 0.931 -4.771 1.00 95.56 104 GLY A C 1
ATOM 798 O O . GLY A 1 104 ? -2.831 -0.172 -4.969 1.00 95.56 104 GLY A O 1
ATOM 799 N N . VAL A 1 105 ? -1.065 1.214 -5.115 1.00 93.00 105 VAL A N 1
ATOM 800 C CA . VAL A 1 105 ? -0.157 0.250 -5.764 1.00 93.00 105 VAL A CA 1
ATOM 801 C C . VAL A 1 105 ? 0.006 -1.005 -4.910 1.00 93.00 105 VAL A C 1
ATOM 803 O O . VAL A 1 105 ? -0.168 -2.120 -5.401 1.00 93.00 105 VAL A O 1
ATOM 806 N N . GLU A 1 106 ? 0.287 -0.844 -3.617 1.00 95.44 106 GLU A N 1
ATOM 807 C CA . GLU A 1 106 ? 0.425 -1.981 -2.704 1.00 95.44 106 GLU A CA 1
ATOM 808 C C . GLU A 1 106 ? -0.896 -2.741 -2.528 1.00 95.44 106 GLU A C 1
ATOM 810 O O . GLU A 1 106 ? -0.911 -3.968 -2.473 1.00 95.44 106 GLU A O 1
ATOM 815 N N . TRP A 1 107 ? -2.038 -2.054 -2.565 1.00 96.31 107 TRP A N 1
ATOM 816 C CA . TRP A 1 107 ? -3.330 -2.731 -2.565 1.00 96.31 107 TRP A CA 1
ATOM 817 C C . TRP A 1 107 ? -3.565 -3.581 -3.818 1.00 96.31 107 TRP A C 1
ATOM 819 O O . TRP A 1 107 ? -4.126 -4.670 -3.707 1.00 96.31 107 TRP A O 1
ATOM 829 N N . LEU A 1 108 ? -3.116 -3.149 -5.003 1.00 95.12 108 LEU A N 1
ATOM 830 C CA . LEU A 1 108 ? -3.202 -3.974 -6.215 1.00 95.12 108 LEU A CA 1
ATOM 831 C C . LEU A 1 108 ? -2.368 -5.253 -6.078 1.00 95.12 108 LEU A C 1
ATOM 833 O O . LEU A 1 108 ? -2.862 -6.332 -6.417 1.00 95.12 108 LEU A O 1
ATOM 837 N N . LYS A 1 109 ? -1.150 -5.156 -5.528 1.00 94.81 109 LYS A N 1
ATOM 838 C CA . LYS A 1 109 ? -0.309 -6.327 -5.222 1.00 94.81 109 LYS A CA 1
ATOM 839 C C . LYS A 1 109 ? -1.011 -7.248 -4.227 1.00 94.81 109 LYS A C 1
ATOM 841 O O . LYS A 1 109 ? -1.203 -8.430 -4.500 1.00 94.81 109 LYS A O 1
ATOM 846 N N . TYR A 1 110 ? -1.502 -6.684 -3.123 1.00 96.75 110 TYR A N 1
ATOM 847 C CA . TYR A 1 110 ? -2.243 -7.411 -2.097 1.00 96.75 110 TYR A CA 1
ATOM 848 C C . TYR A 1 110 ? -3.475 -8.130 -2.660 1.00 96.75 110 TYR A C 1
ATOM 850 O O . TYR A 1 110 ? -3.666 -9.318 -2.414 1.00 96.75 110 TYR A O 1
ATOM 858 N N . ARG A 1 111 ? -4.312 -7.445 -3.443 1.00 95.69 111 ARG A N 1
ATOM 859 C CA . ARG A 1 111 ? -5.596 -7.991 -3.891 1.00 95.69 111 ARG A CA 1
ATOM 860 C C . ARG A 1 111 ? -5.464 -8.941 -5.074 1.00 95.69 111 ARG A C 1
ATOM 862 O O . ARG A 1 111 ? -6.165 -9.955 -5.108 1.00 95.69 111 ARG A O 1
ATOM 869 N N . TYR A 1 112 ? -4.646 -8.572 -6.056 1.00 94.75 112 TYR A N 1
ATOM 870 C CA . TYR A 1 112 ? -4.585 -9.238 -7.356 1.00 94.75 112 TYR A CA 1
ATOM 871 C C . TYR A 1 112 ? -3.298 -10.026 -7.582 1.00 94.75 112 TYR A C 1
ATOM 873 O O . TYR A 1 112 ? -3.213 -10.734 -8.579 1.00 94.75 112 TYR A O 1
ATOM 881 N N . GLY A 1 113 ? -2.309 -9.939 -6.692 1.00 93.88 113 GLY A N 1
ATOM 882 C CA . GLY A 1 113 ? -1.054 -10.669 -6.854 1.00 93.88 113 GLY A CA 1
ATOM 883 C C . GLY A 1 113 ? -0.247 -10.216 -8.065 1.00 93.88 113 GLY A C 1
ATOM 884 O O . GLY A 1 113 ? 0.366 -11.048 -8.736 1.00 93.88 113 GLY A O 1
ATOM 885 N N . VAL A 1 114 ? -0.314 -8.926 -8.398 1.00 92.00 114 VAL A N 1
ATOM 886 C CA . VAL A 1 114 ? 0.547 -8.305 -9.414 1.00 92.00 114 VAL A CA 1
ATOM 887 C C . VAL A 1 114 ? 1.890 -7.929 -8.793 1.00 92.00 114 VAL A C 1
ATOM 889 O O . VAL A 1 114 ? 1.978 -7.715 -7.588 1.00 92.00 114 VAL A O 1
ATOM 892 N N . PHE A 1 115 ? 2.939 -7.843 -9.606 1.00 87.12 115 PHE A N 1
ATOM 893 C CA . PHE A 1 115 ? 4.288 -7.496 -9.157 1.00 87.12 115 PHE A CA 1
ATOM 894 C C . PHE A 1 115 ? 4.722 -6.159 -9.744 1.00 87.12 115 PHE A C 1
ATOM 896 O O . PHE A 1 115 ? 4.136 -5.679 -10.712 1.00 87.12 115 PHE A O 1
ATOM 903 N N . SER A 1 116 ? 5.748 -5.551 -9.144 1.00 81.94 116 SER A N 1
ATOM 904 C CA . SER A 1 116 ? 6.350 -4.361 -9.740 1.00 81.94 116 SER A CA 1
ATOM 905 C C . SER A 1 116 ? 7.011 -4.732 -11.063 1.00 81.94 116 SER A C 1
ATOM 907 O O . SER A 1 116 ? 7.788 -5.683 -11.118 1.00 81.94 116 SER A O 1
ATOM 909 N N . GLU A 1 117 ? 6.736 -3.952 -12.103 1.00 77.69 117 GLU A N 1
ATOM 910 C CA . GLU A 1 117 ? 7.473 -4.016 -13.369 1.00 77.69 117 GLU A CA 1
ATOM 911 C C . GLU A 1 117 ? 8.882 -3.423 -13.224 1.00 77.69 117 GLU A C 1
ATOM 913 O O . GLU A 1 117 ? 9.754 -3.676 -14.051 1.00 77.69 117 GLU A O 1
ATOM 918 N N . MET A 1 118 ? 9.119 -2.653 -12.154 1.00 79.62 118 MET A N 1
ATOM 919 C CA . MET A 1 118 ? 10.421 -2.068 -11.877 1.00 79.62 118 MET A CA 1
ATOM 920 C C . MET A 1 118 ? 11.397 -3.127 -11.364 1.00 79.62 118 MET A C 1
ATOM 922 O O . MET A 1 118 ? 11.164 -3.768 -10.334 1.00 79.62 118 MET A O 1
ATOM 926 N N . GLY A 1 119 ? 12.528 -3.254 -12.052 1.00 79.31 119 GLY A N 1
ATOM 927 C CA . GLY A 1 119 ? 13.640 -4.067 -11.585 1.00 79.31 119 GLY A CA 1
ATOM 928 C C . GLY A 1 119 ? 14.233 -3.539 -10.274 1.00 79.31 119 GLY A C 1
ATOM 929 O O . GLY A 1 119 ? 14.248 -2.338 -10.007 1.00 79.31 119 GLY A O 1
ATOM 930 N N . SER A 1 120 ? 14.721 -4.450 -9.437 1.00 77.94 1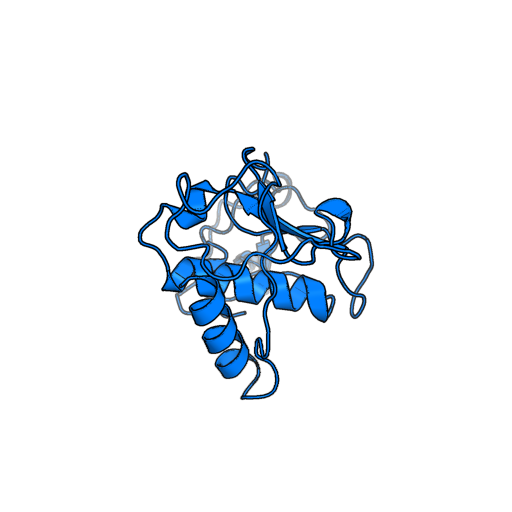20 SER A N 1
ATOM 931 C CA . SER A 1 120 ? 15.232 -4.146 -8.099 1.00 77.94 120 SER A CA 1
ATOM 932 C C . SER A 1 120 ? 16.755 -4.297 -8.039 1.00 77.94 120 SER A C 1
ATOM 934 O O . SER A 1 120 ? 17.276 -5.318 -8.499 1.00 77.94 120 SER A O 1
ATOM 936 N N . PRO A 1 121 ? 17.487 -3.346 -7.431 1.00 76.75 121 PRO A N 1
ATOM 937 C CA . PRO A 1 121 ? 18.922 -3.490 -7.207 1.00 76.75 121 PRO A CA 1
ATOM 938 C C . PRO A 1 121 ? 19.256 -4.782 -6.455 1.00 76.75 121 PRO A C 1
ATOM 940 O O . PRO A 1 121 ? 18.582 -5.153 -5.496 1.00 76.75 121 PRO A O 1
ATOM 943 N N . GLY A 1 122 ? 20.290 -5.485 -6.905 1.00 76.06 122 GLY A N 1
ATOM 944 C CA . GLY A 1 122 ? 20.737 -6.759 -6.349 1.00 76.06 122 GLY A CA 1
ATOM 945 C C . GLY A 1 122 ? 19.880 -7.961 -6.751 1.00 76.06 122 GLY A C 1
ATOM 946 O O . GLY A 1 122 ? 20.206 -9.077 -6.356 1.00 76.06 122 GLY A O 1
ATOM 947 N N . SER A 1 123 ? 18.805 -7.775 -7.527 1.00 76.44 123 SER A N 1
ATOM 948 C CA . SER A 1 123 ? 17.933 -8.872 -7.950 1.00 76.44 123 SER A CA 1
ATOM 949 C C . SER A 1 123 ? 18.345 -9.414 -9.324 1.00 76.44 123 SER A C 1
ATOM 951 O O . SER A 1 123 ? 18.083 -8.761 -10.331 1.00 76.44 123 SER A O 1
ATOM 953 N N . PRO A 1 124 ? 18.938 -10.619 -9.420 1.00 76.31 124 PRO A N 1
ATOM 954 C CA . PRO A 1 124 ? 19.261 -11.219 -10.716 1.00 76.31 124 PRO A CA 1
ATOM 955 C C . PRO A 1 124 ? 18.009 -11.671 -11.484 1.00 76.31 124 PRO A C 1
ATOM 957 O O . PRO A 1 124 ? 18.035 -11.762 -12.706 1.00 76.31 124 PRO A O 1
ATOM 960 N N . VAL A 1 125 ? 16.911 -11.951 -10.774 1.00 79.19 125 VAL A N 1
ATOM 961 C CA . VAL A 1 125 ? 15.621 -12.358 -11.360 1.00 79.19 125 VAL A CA 1
ATOM 962 C C . VAL A 1 125 ? 14.761 -11.172 -11.797 1.00 79.19 125 VAL A C 1
ATOM 964 O O . VAL A 1 125 ? 13.997 -11.304 -12.746 1.00 79.19 125 VAL A O 1
ATOM 967 N N . HIS A 1 126 ? 14.911 -10.011 -11.154 1.00 79.44 126 HIS A N 1
ATOM 968 C CA . HIS A 1 126 ? 14.256 -8.760 -11.547 1.00 79.44 126 HIS A CA 1
ATOM 969 C C . HIS A 1 126 ? 15.323 -7.675 -11.735 1.00 79.44 126 HIS A C 1
ATOM 971 O O . HIS A 1 126 ? 15.404 -6.754 -10.917 1.00 79.44 126 HIS A O 1
ATOM 977 N N . PRO A 1 127 ? 16.182 -7.790 -12.764 1.00 82.62 127 PRO A N 1
ATOM 978 C CA . PRO A 1 127 ? 17.317 -6.896 -12.921 1.00 82.62 127 PRO A CA 1
ATOM 979 C C . PRO A 1 127 ? 16.842 -5.453 -13.133 1.00 82.62 127 PRO A C 1
ATOM 981 O O . PRO A 1 127 ? 15.870 -5.229 -13.863 1.00 82.62 127 PRO A O 1
ATOM 984 N N . PRO A 1 128 ? 17.520 -4.461 -12.527 1.00 79.69 128 PRO A N 1
ATOM 985 C CA . PRO A 1 128 ? 17.132 -3.053 -12.620 1.00 79.69 128 PRO A CA 1
ATOM 986 C C . PRO A 1 128 ? 17.302 -2.473 -14.030 1.00 79.69 128 PRO A C 1
ATOM 988 O O . PRO A 1 128 ? 16.684 -1.461 -14.351 1.00 79.69 128 PRO A O 1
ATOM 991 N N . HIS A 1 129 ? 18.120 -3.107 -14.874 1.00 81.81 129 HIS A N 1
ATOM 992 C CA . HIS A 1 129 ? 18.423 -2.679 -16.237 1.00 81.81 129 HIS A CA 1
ATOM 993 C C . HIS A 1 129 ? 18.486 -3.888 -17.178 1.00 81.81 129 HIS A C 1
ATOM 995 O O . HIS A 1 129 ? 18.797 -5.001 -16.751 1.00 81.81 129 HIS A O 1
ATOM 1001 N N . TYR A 1 130 ? 18.236 -3.659 -18.466 1.00 81.25 130 TYR A N 1
ATOM 1002 C CA . TYR A 1 130 ? 18.423 -4.639 -19.536 1.00 81.25 130 TYR A CA 1
ATOM 1003 C C . TYR A 1 130 ? 19.246 -4.038 -20.682 1.00 81.25 130 TYR A C 1
ATOM 1005 O O . TYR A 1 130 ? 19.376 -2.816 -20.799 1.00 81.25 130 TYR A O 1
ATOM 1013 N N . ARG A 1 131 ? 19.819 -4.903 -21.529 1.00 82.31 131 ARG A N 1
ATOM 1014 C CA . ARG A 1 131 ? 20.590 -4.481 -22.704 1.00 82.31 131 ARG A CA 1
ATOM 1015 C C . ARG A 1 131 ? 19.659 -4.309 -23.900 1.00 82.31 131 ARG A C 1
ATOM 1017 O O . ARG A 1 131 ? 19.082 -5.288 -24.372 1.00 82.31 131 ARG A O 1
ATOM 1024 N N . ALA A 1 132 ? 19.520 -3.080 -24.379 1.00 82.25 132 ALA A N 1
ATOM 1025 C CA . ALA A 1 132 ? 18.720 -2.762 -25.553 1.00 82.25 132 ALA A CA 1
ATOM 1026 C C . ALA A 1 132 ? 19.422 -3.214 -26.858 1.00 82.25 132 ALA A C 1
ATOM 1028 O O . ALA A 1 132 ? 20.628 -3.494 -26.854 1.00 82.25 132 ALA A O 1
ATOM 1029 N N . PRO A 1 133 ? 18.696 -3.304 -27.993 1.00 86.06 133 PRO A N 1
ATOM 1030 C CA . PRO A 1 133 ? 19.270 -3.727 -29.276 1.00 86.06 133 PRO A CA 1
ATOM 1031 C C . PRO A 1 133 ? 20.432 -2.855 -29.773 1.00 86.06 133 PRO A C 1
ATOM 1033 O O . PRO A 1 133 ? 21.319 -3.353 -30.459 1.00 86.06 133 PRO A O 1
ATOM 1036 N N . ASP A 1 134 ? 20.455 -1.576 -29.395 1.00 85.31 134 ASP A 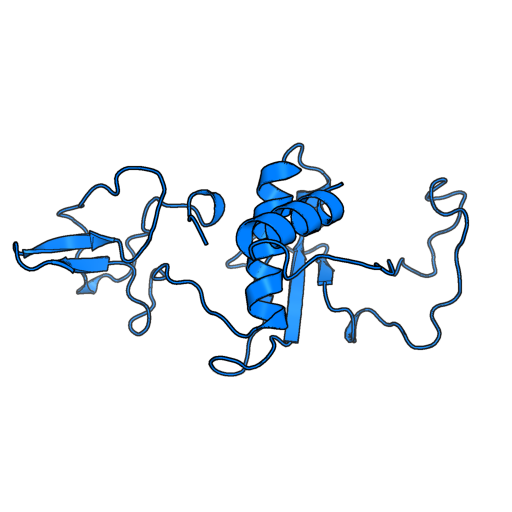N 1
ATOM 1037 C CA . ASP A 1 134 ? 21.528 -0.617 -29.694 1.00 85.31 134 ASP A CA 1
ATOM 1038 C C . ASP A 1 134 ? 22.743 -0.742 -28.753 1.00 85.31 134 ASP A C 1
ATOM 1040 O O . ASP A 1 134 ? 23.628 0.111 -28.764 1.00 85.31 134 ASP A O 1
ATOM 1044 N N . ALA A 1 135 ? 22.788 -1.810 -27.947 1.00 80.56 135 ALA A N 1
ATOM 1045 C CA . ALA A 1 135 ? 23.788 -2.087 -26.922 1.00 80.56 135 ALA A CA 1
ATOM 1046 C C . ALA A 1 135 ? 23.783 -1.141 -25.708 1.00 80.56 135 ALA A C 1
ATOM 104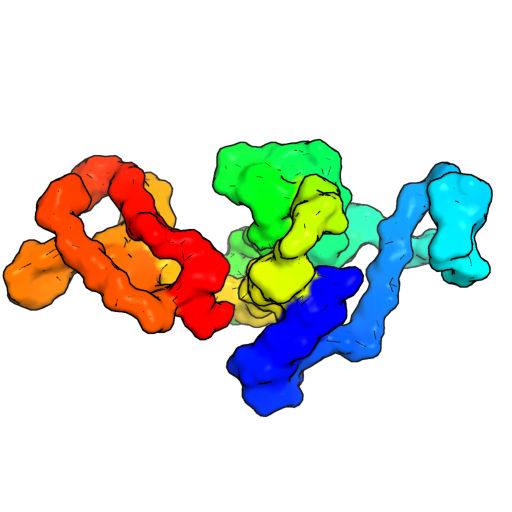8 O O . ALA A 1 135 ? 24.640 -1.305 -24.836 1.00 80.56 135 ALA A O 1
ATOM 1049 N N . SER A 1 136 ? 22.824 -0.214 -25.606 1.00 79.69 136 SER A N 1
ATOM 1050 C CA . SER A 1 136 ? 22.681 0.653 -24.435 1.00 79.69 136 SER A CA 1
ATOM 1051 C C . SER A 1 136 ? 22.058 -0.085 -23.242 1.00 79.69 136 SER A C 1
ATOM 1053 O O . SER A 1 136 ? 21.264 -1.020 -23.395 1.00 79.69 136 SER A O 1
ATOM 1055 N N . TRP A 1 137 ? 22.416 0.337 -22.027 1.00 78.88 137 TRP A N 1
ATOM 1056 C CA . TRP A 1 137 ? 21.767 -0.118 -20.798 1.00 78.88 137 TRP A CA 1
ATOM 1057 C C . TRP A 1 137 ? 20.553 0.757 -20.504 1.00 78.88 137 TRP A C 1
ATOM 1059 O O . TRP A 1 137 ? 20.671 1.967 -20.292 1.00 78.88 137 TRP A O 1
ATOM 1069 N N . THR A 1 138 ? 19.381 0.127 -20.491 1.00 80.06 138 THR A N 1
ATOM 1070 C CA . THR A 1 138 ? 18.097 0.803 -20.292 1.00 80.06 138 THR A CA 1
ATOM 1071 C C . THR A 1 138 ? 17.448 0.324 -18.991 1.00 80.06 138 THR A C 1
ATOM 1073 O O . THR A 1 138 ? 17.469 -0.881 -18.723 1.00 80.06 138 THR A O 1
ATOM 1076 N N . PRO A 1 139 ? 16.875 1.223 -18.166 1.00 80.94 139 PRO A N 1
ATOM 1077 C CA . PRO A 1 139 ? 16.153 0.831 -16.959 1.00 80.94 139 PRO A CA 1
ATOM 1078 C C . PRO A 1 139 ? 14.976 -0.096 -17.273 1.00 80.94 139 PRO A C 1
ATOM 1080 O O . PRO A 1 139 ? 14.206 0.151 -18.202 1.00 80.94 139 PRO A O 1
ATOM 1083 N N . ASN A 1 140 ? 14.808 -1.141 -16.468 1.00 81.31 140 ASN A N 1
ATOM 1084 C CA . ASN A 1 140 ? 13.621 -1.985 -16.498 1.00 81.31 140 ASN A CA 1
ATOM 1085 C C . ASN A 1 140 ? 12.529 -1.326 -15.649 1.00 81.31 140 ASN A C 1
ATOM 1087 O O . ASN A 1 140 ? 12.393 -1.626 -14.464 1.00 81.31 140 ASN A O 1
ATOM 1091 N N . ALA A 1 141 ? 11.857 -0.330 -16.222 1.00 79.62 141 ALA A N 1
ATOM 1092 C CA . ALA A 1 141 ? 10.812 0.446 -15.569 1.00 79.62 141 ALA A CA 1
ATOM 1093 C C . ALA A 1 141 ? 9.948 1.177 -16.605 1.00 79.62 141 ALA A C 1
ATOM 1095 O O . ALA A 1 141 ? 10.361 1.392 -17.746 1.00 79.62 141 ALA A O 1
ATOM 1096 N N . CYS A 1 142 ? 8.781 1.643 -16.170 1.00 77.00 142 CYS A N 1
ATOM 1097 C CA . CYS A 1 142 ? 7.946 2.576 -16.914 1.00 77.00 142 CYS A CA 1
ATOM 1098 C C . CYS A 1 142 ? 7.782 3.865 -16.102 1.00 77.00 142 CYS A C 1
ATOM 1100 O O . CYS A 1 142 ? 7.631 3.824 -14.884 1.00 77.00 142 CYS A O 1
ATOM 1102 N N . ALA A 1 143 ? 7.830 5.018 -16.765 1.00 74.25 143 ALA A N 1
ATOM 1103 C CA . ALA A 1 143 ? 7.598 6.311 -16.130 1.00 74.25 143 ALA A CA 1
ATOM 1104 C C . ALA A 1 143 ? 6.938 7.279 -17.114 1.00 74.25 143 ALA A C 1
ATOM 1106 O O . ALA A 1 143 ? 7.011 7.109 -18.332 1.00 74.25 143 ALA A O 1
ATOM 1107 N N . ASN A 1 144 ? 6.316 8.325 -16.575 1.00 69.25 144 ASN A N 1
ATOM 1108 C CA . ASN A 1 144 ? 5.794 9.457 -17.349 1.00 69.25 144 ASN A CA 1
ATOM 1109 C C . ASN A 1 144 ? 6.882 10.465 -17.763 1.00 69.25 144 ASN A C 1
ATOM 1111 O O . ASN A 1 144 ? 6.599 11.431 -18.472 1.00 69.25 144 ASN A O 1
ATOM 1115 N N . THR A 1 145 ? 8.115 10.258 -17.310 1.00 71.06 145 THR A N 1
ATOM 1116 C CA . THR A 1 145 ? 9.289 11.060 -17.645 1.00 71.06 145 THR A CA 1
ATOM 1117 C C . THR A 1 145 ? 10.251 10.254 -18.509 1.00 71.06 145 THR A C 1
ATOM 1119 O O . THR A 1 145 ? 10.174 9.027 -18.589 1.00 71.06 145 THR A O 1
ATOM 1122 N N . ARG A 1 146 ? 11.165 10.945 -19.204 1.00 70.75 146 ARG A N 1
ATOM 1123 C CA . ARG A 1 146 ? 12.201 10.254 -19.976 1.00 70.75 146 ARG A CA 1
ATOM 1124 C C . ARG A 1 146 ? 13.108 9.479 -19.030 1.00 70.75 146 ARG A C 1
ATOM 1126 O O . ARG A 1 146 ? 13.705 10.058 -18.126 1.00 70.75 146 ARG A O 1
ATOM 1133 N N . LEU A 1 147 ? 13.239 8.187 -19.298 1.00 72.00 147 LEU A N 1
ATOM 1134 C CA . LEU A 1 147 ? 14.220 7.343 -18.640 1.00 72.00 147 LEU A CA 1
ATOM 1135 C C . LEU A 1 147 ? 15.570 7.578 -19.305 1.00 72.00 147 LEU A C 1
ATOM 1137 O O . LEU A 1 147 ? 15.730 7.330 -20.499 1.00 72.00 147 LEU A O 1
ATOM 1141 N N . ASN A 1 148 ? 16.528 8.098 -18.545 1.00 66.31 148 ASN A N 1
ATOM 1142 C CA . ASN A 1 148 ? 17.876 8.300 -19.055 1.00 66.31 148 ASN A CA 1
ATOM 1143 C C . ASN A 1 148 ? 18.605 6.952 -19.095 1.00 66.31 148 ASN A C 1
ATOM 1145 O O . ASN A 1 148 ? 18.683 6.251 -18.086 1.00 66.31 148 ASN A O 1
ATOM 1149 N N . THR A 1 149 ? 19.146 6.602 -20.260 1.00 64.00 149 THR A N 1
ATOM 1150 C CA . THR A 1 149 ? 20.076 5.480 -20.420 1.00 64.00 149 THR A CA 1
ATOM 1151 C C . THR A 1 149 ? 21.391 5.837 -19.742 1.00 64.00 149 THR A C 1
ATOM 1153 O O . THR A 1 149 ? 21.950 6.899 -20.025 1.00 64.00 149 THR A O 1
ATOM 1156 N N . HIS A 1 150 ? 21.894 4.972 -18.864 1.00 62.16 150 HIS A N 1
ATOM 1157 C CA . HIS A 1 150 ? 23.166 5.208 -18.188 1.00 62.16 150 HIS A CA 1
ATOM 1158 C C . HIS A 1 150 ? 24.207 4.206 -18.675 1.00 62.16 150 HIS A C 1
ATOM 1160 O O . HIS A 1 150 ? 24.004 2.998 -18.577 1.00 62.16 150 HIS A O 1
ATOM 1166 N N . THR A 1 151 ? 25.335 4.697 -19.187 1.00 55.44 151 THR A N 1
ATOM 1167 C CA . THR A 1 151 ? 26.432 3.848 -19.682 1.00 55.44 151 THR A CA 1
ATOM 1168 C C . THR A 1 151 ? 27.124 3.072 -18.565 1.00 55.44 151 THR A C 1
ATOM 1170 O O . THR A 1 151 ? 27.608 1.971 -18.803 1.00 55.44 151 THR A O 1
ATOM 1173 N N . ASP A 1 152 ? 27.112 3.615 -17.345 1.00 56.56 152 ASP A N 1
ATOM 1174 C CA . ASP A 1 152 ? 27.907 3.089 -16.224 1.00 56.56 152 ASP A CA 1
ATOM 1175 C C . ASP A 1 152 ? 27.164 2.051 -15.360 1.00 56.56 152 ASP A C 1
ATOM 1177 O O . ASP A 1 152 ? 27.6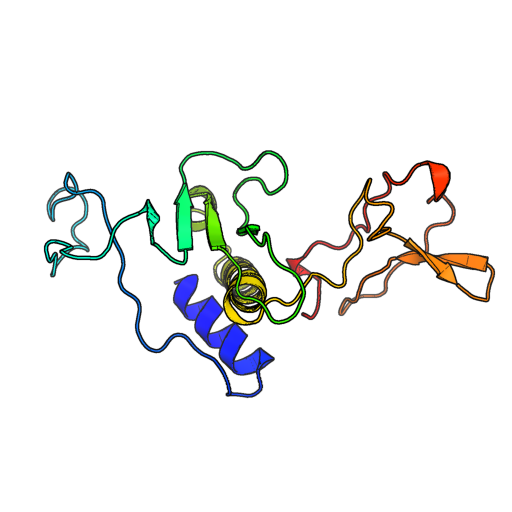31 1.676 -14.286 1.00 56.56 152 ASP A O 1
ATOM 1181 N N . CYS A 1 153 ? 25.994 1.580 -15.804 1.00 59.25 153 CYS A N 1
ATOM 1182 C CA . CYS A 1 153 ? 25.281 0.488 -15.141 1.00 59.25 153 CYS A CA 1
ATOM 1183 C C . CYS A 1 153 ? 25.835 -0.866 -15.599 1.00 59.25 153 CYS A C 1
ATOM 1185 O O . CYS A 1 153 ? 25.269 -1.514 -16.477 1.00 59.25 153 CYS A O 1
ATOM 1187 N N . ASP A 1 154 ? 26.951 -1.294 -15.007 1.00 59.81 154 ASP A N 1
ATOM 1188 C CA . ASP A 1 154 ? 27.505 -2.627 -15.245 1.00 59.81 154 ASP A CA 1
ATOM 1189 C C . ASP A 1 154 ? 26.553 -3.703 -14.666 1.00 59.81 154 ASP A C 1
ATOM 1191 O O . ASP A 1 154 ? 26.342 -3.741 -13.445 1.00 59.81 154 ASP A O 1
ATOM 1195 N N . PRO A 1 155 ? 25.978 -4.599 -15.494 1.00 52.03 155 PRO A N 1
ATOM 1196 C CA . PRO A 1 155 ? 25.055 -5.653 -15.059 1.00 52.03 155 PRO A CA 1
ATOM 1197 C C . PRO A 1 155 ? 25.692 -6.669 -14.102 1.00 52.03 155 PRO A C 1
ATOM 1199 O O . PRO A 1 155 ? 24.964 -7.361 -13.393 1.00 52.03 155 PRO A O 1
ATOM 1202 N N . SER A 1 156 ? 27.025 -6.761 -14.050 1.00 58.78 156 SER A N 1
ATOM 1203 C CA . SER A 1 156 ? 27.728 -7.606 -13.078 1.00 58.78 156 SER A CA 1
ATOM 1204 C C . SER A 1 156 ? 27.689 -7.029 -11.661 1.00 58.78 156 SER A C 1
ATOM 1206 O O . SER A 1 156 ? 27.824 -7.769 -10.688 1.00 58.78 156 SER A O 1
ATOM 1208 N N . SER A 1 157 ? 27.436 -5.722 -11.533 1.00 63.59 157 SER A N 1
ATOM 1209 C CA . SER A 1 157 ? 27.375 -5.049 -10.240 1.00 63.59 157 SER A CA 1
ATOM 1210 C C . SER A 1 157 ? 25.987 -5.091 -9.596 1.00 63.59 157 SER A C 1
ATOM 1212 O O . SER A 1 157 ? 25.913 -4.927 -8.385 1.00 63.59 157 SER A O 1
ATOM 1214 N N . LEU A 1 158 ? 24.902 -5.338 -10.355 1.00 60.53 158 LEU A N 1
ATOM 1215 C CA . LEU A 1 158 ? 23.476 -5.367 -9.943 1.00 60.53 158 LEU A CA 1
ATOM 1216 C C . LEU A 1 158 ? 22.986 -4.205 -9.041 1.00 60.53 158 LEU A C 1
ATOM 1218 O O . LEU A 1 158 ? 21.799 -4.140 -8.743 1.00 60.53 158 LEU A O 1
ATOM 1222 N N . THR A 1 159 ? 23.832 -3.278 -8.597 1.00 64.31 159 THR A N 1
ATOM 1223 C CA . THR A 1 159 ? 23.550 -2.312 -7.523 1.00 64.31 159 THR A CA 1
ATOM 1224 C C . THR A 1 159 ? 23.015 -0.982 -8.030 1.00 64.31 159 THR A C 1
ATOM 1226 O O . THR A 1 159 ? 22.582 -0.148 -7.234 1.00 64.31 159 THR A O 1
ATOM 1229 N N . CYS A 1 160 ? 23.008 -0.768 -9.343 1.00 65.38 160 CYS A N 1
ATOM 1230 C CA . CYS A 1 160 ? 22.523 0.470 -9.924 1.00 65.38 160 CYS A CA 1
ATOM 1231 C C . CYS A 1 160 ? 21.007 0.594 -9.746 1.00 65.38 160 CYS A C 1
ATOM 1233 O O . CYS A 1 160 ? 20.230 -0.143 -10.357 1.00 65.38 160 CYS A O 1
ATOM 1235 N N . SER A 1 161 ? 20.588 1.550 -8.915 1.00 62.84 161 SER A N 1
ATOM 1236 C CA . SER A 1 161 ? 19.183 1.923 -8.795 1.00 62.84 161 SER A CA 1
ATOM 1237 C C . SER A 1 161 ? 18.721 2.576 -10.091 1.00 62.84 161 SER A C 1
ATOM 1239 O O . SER A 1 161 ? 19.374 3.523 -10.538 1.00 62.84 161 SER A O 1
ATOM 1241 N N . PRO A 1 162 ? 17.577 2.168 -10.669 1.00 59.19 162 PRO A N 1
ATOM 1242 C CA . PRO A 1 162 ? 16.882 3.074 -11.562 1.00 59.19 162 PRO A CA 1
ATOM 1243 C C . PRO A 1 162 ? 16.565 4.306 -10.703 1.00 59.19 162 PRO A C 1
ATOM 1245 O O . PRO A 1 162 ? 16.004 4.171 -9.615 1.00 59.19 162 PRO A O 1
ATOM 1248 N N . PHE A 1 163 ? 16.978 5.510 -11.097 1.00 61.19 163 PHE A N 1
ATOM 1249 C CA . PHE A 1 163 ? 16.674 6.749 -10.355 1.00 61.19 163 PHE A CA 1
ATOM 1250 C C . PHE A 1 163 ? 15.184 7.141 -10.474 1.00 61.19 163 PHE A C 1
ATOM 1252 O O . PHE A 1 163 ? 14.836 8.314 -10.553 1.00 61.19 163 PHE A O 1
ATOM 1259 N N . ILE A 1 164 ? 14.303 6.143 -10.518 1.00 63.19 164 ILE A N 1
ATOM 1260 C CA . ILE A 1 164 ? 12.859 6.235 -10.661 1.00 63.19 164 ILE A CA 1
ATOM 1261 C C . ILE A 1 164 ? 12.299 5.755 -9.334 1.00 63.19 164 ILE A C 1
ATOM 1263 O O . ILE A 1 164 ? 12.532 4.615 -8.926 1.00 63.19 164 ILE A O 1
ATOM 1267 N N . ARG A 1 165 ? 11.588 6.625 -8.623 1.00 65.50 165 ARG A N 1
ATOM 1268 C CA . ARG A 1 165 ? 10.903 6.201 -7.404 1.00 65.50 165 ARG A CA 1
ATOM 1269 C C . ARG A 1 165 ? 9.600 5.511 -7.810 1.00 65.50 165 ARG A C 1
ATOM 1271 O O . ARG A 1 165 ? 9.033 5.810 -8.854 1.00 65.50 165 ARG A O 1
ATOM 1278 N N . GLN A 1 166 ? 9.092 4.595 -6.986 1.00 64.38 166 GLN A N 1
ATOM 1279 C CA . GLN A 1 166 ? 7.814 3.919 -7.268 1.00 64.38 166 GLN A CA 1
ATOM 1280 C C . GLN A 1 166 ? 6.656 4.920 -7.469 1.00 64.38 166 GLN A C 1
ATOM 1282 O O . GLN A 1 166 ? 5.717 4.632 -8.196 1.00 64.38 166 GLN A O 1
ATOM 1287 N N . GLU A 1 167 ? 6.742 6.104 -6.862 1.00 63.47 167 GLU A N 1
ATOM 1288 C CA . GLU A 1 167 ? 5.813 7.230 -7.053 1.00 63.47 167 GLU A CA 1
ATOM 1289 C C . GLU A 1 167 ? 5.864 7.889 -8.445 1.00 63.47 167 GLU A C 1
ATOM 1291 O O . GLU A 1 167 ? 4.894 8.534 -8.840 1.00 63.47 167 GLU A O 1
ATOM 1296 N N . ASP A 1 168 ? 6.962 7.709 -9.185 1.00 61.16 168 ASP A N 1
ATOM 1297 C CA . ASP A 1 168 ? 7.146 8.189 -10.560 1.00 61.16 168 ASP A CA 1
ATOM 1298 C C . ASP A 1 168 ? 6.719 7.127 -11.600 1.00 61.16 168 ASP A C 1
ATOM 1300 O O . ASP A 1 168 ? 6.691 7.395 -12.805 1.00 61.16 168 ASP A O 1
ATOM 1304 N N . ASN A 1 169 ? 6.393 5.912 -11.139 1.00 60.38 169 ASN A N 1
ATOM 1305 C CA . ASN A 1 169 ? 5.937 4.807 -11.974 1.00 60.38 169 ASN A CA 1
ATOM 1306 C C . ASN A 1 169 ? 4.430 4.943 -12.263 1.00 60.38 169 ASN A C 1
ATOM 1308 O O . ASN A 1 169 ? 3.647 5.316 -11.392 1.00 60.38 169 ASN A O 1
ATOM 1312 N N . LEU A 1 170 ? 4.028 4.647 -13.500 1.00 51.03 170 LEU A N 1
ATOM 1313 C CA . LEU A 1 170 ? 2.657 4.800 -14.009 1.00 51.03 170 LEU A CA 1
ATOM 1314 C C . LEU A 1 170 ? 1.716 3.625 -13.673 1.00 51.03 170 LEU A C 1
ATOM 1316 O O . LEU A 1 170 ? 0.598 3.596 -14.189 1.00 51.03 170 LEU A O 1
ATOM 1320 N N . GLY A 1 171 ? 2.169 2.669 -12.857 1.00 46.16 171 GLY A N 1
ATOM 1321 C CA . GLY A 1 171 ? 1.388 1.502 -12.428 1.00 46.16 171 GLY A CA 1
ATOM 1322 C C . GLY A 1 171 ? 0.184 1.849 -11.561 1.00 46.16 171 GLY A C 1
ATOM 1323 O O . GLY A 1 171 ? 0.387 2.524 -10.528 1.00 46.16 171 GLY A O 1
#